Protein AF-A0A8J2LRC0-F1 (afdb_monomer_lite)

pLDDT: mean 95.05, std 3.58, range [81.06, 98.38]

Structure (mmCIF, N/CA/C/O backbone):
data_AF-A0A8J2LRC0-F1
#
_entry.id   AF-A0A8J2LRC0-F1
#
loop_
_atom_site.group_PDB
_atom_site.id
_atom_site.type_symbol
_atom_site.label_atom_id
_atom_site.label_alt_id
_atom_site.label_comp_id
_atom_site.label_asym_id
_atom_site.label_entity_id
_atom_site.label_seq_id
_atom_site.pdbx_PDB_ins_code
_atom_site.Cartn_x
_atom_site.Cartn_y
_atom_site.Cartn_z
_atom_site.occupancy
_atom_site.B_iso_or_equiv
_atom_site.auth_seq_id
_atom_site.auth_comp_id
_atom_site.auth_asym_id
_atom_site.auth_atom_id
_atom_site.pdbx_PDB_model_num
ATOM 1 N N . ASP A 1 1 ? 2.811 10.668 -2.674 1.00 84.06 1 ASP A N 1
ATOM 2 C CA . ASP A 1 1 ? 4.164 10.057 -2.718 1.00 84.06 1 ASP A CA 1
ATOM 3 C C . ASP A 1 1 ? 4.091 8.563 -2.383 1.00 84.06 1 ASP A C 1
ATOM 5 O O . ASP A 1 1 ? 3.612 8.176 -1.329 1.00 84.06 1 ASP A O 1
ATOM 9 N N . LYS A 1 2 ? 4.513 7.668 -3.287 1.00 86.12 2 LYS A N 1
ATOM 10 C CA . LYS A 1 2 ? 4.263 6.221 -3.081 1.00 86.12 2 LYS A CA 1
ATOM 11 C C . LYS A 1 2 ? 4.991 5.638 -1.860 1.00 86.12 2 LYS A C 1
ATOM 13 O O . LYS A 1 2 ? 4.477 4.714 -1.246 1.00 86.12 2 LYS A O 1
ATOM 18 N N . GLY A 1 3 ? 6.147 6.196 -1.488 1.00 92.19 3 GLY A N 1
ATOM 19 C CA . GLY A 1 3 ? 6.910 5.755 -0.314 1.00 92.19 3 GLY A CA 1
ATOM 20 C C . GLY A 1 3 ? 6.198 5.974 1.028 1.00 92.19 3 GLY A C 1
ATOM 21 O O . GLY A 1 3 ? 6.504 5.270 1.980 1.00 92.19 3 GLY A O 1
ATOM 22 N N . ASN A 1 4 ? 5.223 6.888 1.101 1.00 96.62 4 ASN A N 1
ATOM 23 C CA . ASN A 1 4 ? 4.480 7.187 2.331 1.00 96.62 4 ASN A CA 1
ATOM 24 C C . ASN A 1 4 ? 3.073 6.580 2.370 1.00 96.62 4 ASN A C 1
ATOM 26 O O . ASN A 1 4 ? 2.347 6.807 3.333 1.00 96.62 4 ASN A O 1
ATOM 30 N N . TYR A 1 5 ? 2.672 5.781 1.375 1.00 97.44 5 TYR A N 1
ATOM 31 C CA . TYR A 1 5 ? 1.325 5.197 1.343 1.00 97.44 5 TYR A CA 1
ATOM 32 C C . TYR A 1 5 ? 1.004 4.376 2.596 1.00 97.44 5 TYR A C 1
ATOM 34 O O . TYR A 1 5 ? -0.084 4.513 3.147 1.00 97.44 5 TYR A O 1
ATOM 42 N N . ILE A 1 6 ? 1.969 3.595 3.089 1.00 98.00 6 ILE A N 1
ATOM 43 C CA . ILE A 1 6 ? 1.815 2.830 4.335 1.00 98.00 6 ILE A CA 1
ATOM 44 C C . ILE A 1 6 ? 1.607 3.770 5.530 1.00 98.00 6 ILE A C 1
ATOM 46 O O . ILE A 1 6 ? 0.734 3.522 6.355 1.00 98.00 6 ILE A O 1
ATOM 50 N N . ASN A 1 7 ? 2.350 4.878 5.601 1.00 98.19 7 ASN A N 1
ATOM 51 C CA . ASN A 1 7 ? 2.241 5.837 6.701 1.00 98.19 7 ASN A CA 1
ATOM 52 C C . ASN A 1 7 ? 0.867 6.511 6.729 1.00 98.19 7 ASN A C 1
ATOM 54 O O . ASN A 1 7 ? 0.263 6.613 7.791 1.00 98.19 7 ASN A O 1
ATOM 58 N N . TYR A 1 8 ? 0.350 6.932 5.573 1.00 98.00 8 TYR A N 1
ATOM 59 C CA . TYR A 1 8 ? -0.986 7.528 5.493 1.00 98.00 8 TYR A CA 1
ATOM 60 C C . TYR A 1 8 ? -2.081 6.527 5.835 1.00 98.00 8 TYR A C 1
ATOM 62 O O . TYR A 1 8 ? -2.990 6.854 6.592 1.00 98.00 8 TYR A O 1
ATOM 70 N N . TYR A 1 9 ? -1.975 5.310 5.305 1.00 97.81 9 TYR A N 1
ATOM 71 C CA . TYR A 1 9 ? -2.911 4.237 5.604 1.00 97.81 9 TYR A CA 1
ATOM 72 C C . TYR A 1 9 ? -2.941 3.930 7.107 1.00 97.81 9 TYR A C 1
ATOM 74 O O . TYR A 1 9 ? -4.004 3.998 7.715 1.00 97.81 9 TYR A O 1
ATOM 82 N N . ASN A 1 10 ? -1.782 3.699 7.732 1.00 98.00 10 ASN A N 1
ATOM 83 C CA . ASN A 1 10 ? -1.699 3.446 9.172 1.00 98.00 10 ASN A CA 1
ATOM 84 C C . ASN A 1 10 ? -2.223 4.635 9.975 1.00 98.00 10 ASN A C 1
ATOM 86 O O . ASN A 1 10 ? -3.030 4.450 10.873 1.00 98.00 10 ASN A O 1
ATOM 90 N N . PHE A 1 11 ? -1.858 5.865 9.610 1.00 98.38 11 PHE A N 1
ATOM 91 C CA . PHE A 1 11 ? -2.361 7.050 10.298 1.00 98.38 11 PHE A CA 1
ATOM 92 C C . PHE A 1 11 ? -3.896 7.122 10.283 1.00 98.38 11 PHE A C 1
ATOM 94 O O . PHE A 1 11 ? -4.497 7.385 11.321 1.00 98.38 11 PHE A O 1
ATOM 101 N N . ILE A 1 12 ? -4.536 6.845 9.144 1.00 97.69 12 ILE A N 1
ATOM 102 C CA . ILE A 1 12 ? -6.002 6.821 9.036 1.00 97.69 12 ILE A CA 1
ATOM 103 C C . ILE A 1 12 ? -6.598 5.708 9.903 1.00 97.69 12 ILE A C 1
ATOM 105 O O . ILE A 1 12 ? -7.510 5.967 10.689 1.00 97.69 12 ILE A O 1
ATOM 109 N N . MET A 1 13 ? -6.078 4.486 9.773 1.00 96.75 13 MET A N 1
ATOM 110 C CA . MET A 1 13 ? -6.647 3.301 10.418 1.00 96.75 13 MET A CA 1
ATOM 111 C C . MET A 1 13 ? -6.403 3.272 11.933 1.00 96.75 13 MET A C 1
ATOM 113 O O . MET A 1 13 ? -7.276 2.852 12.686 1.00 96.75 13 MET A O 1
ATOM 117 N N . ASP A 1 14 ? -5.241 3.736 12.391 1.00 97.69 14 ASP A N 1
ATOM 118 C CA . ASP A 1 14 ? -4.839 3.706 13.802 1.00 97.69 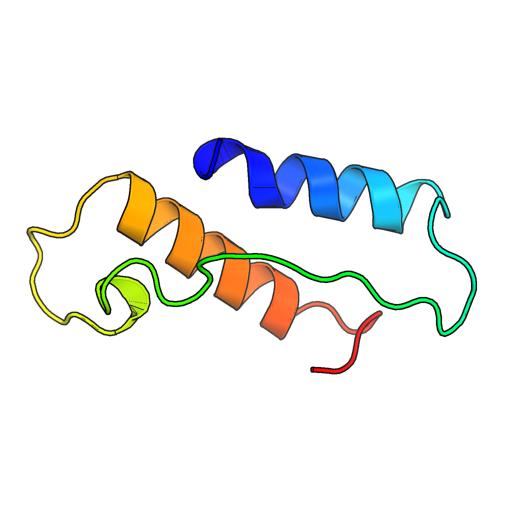14 ASP A CA 1
ATOM 119 C C . ASP A 1 14 ? -5.503 4.826 14.615 1.00 97.69 14 ASP A C 1
ATOM 121 O O . ASP A 1 14 ? -5.695 4.682 15.819 1.00 97.69 14 ASP A O 1
ATOM 125 N N . ASN A 1 15 ? -5.887 5.929 13.963 1.00 97.81 15 ASN A N 1
ATOM 126 C CA . ASN A 1 15 ? -6.541 7.069 14.613 1.00 97.81 15 ASN A CA 1
ATOM 127 C C . ASN A 1 15 ? -8.061 7.105 14.387 1.00 97.81 15 ASN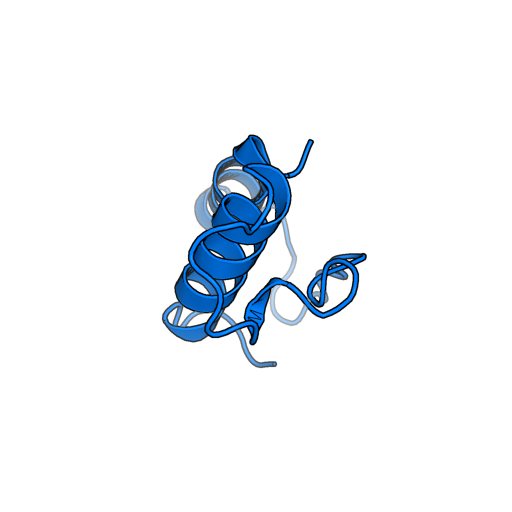 A C 1
ATOM 129 O O . ASN A 1 15 ? -8.701 8.090 14.747 1.00 97.81 15 ASN A O 1
ATOM 133 N N . GLY A 1 16 ? -8.646 6.063 13.783 1.00 95.81 16 GLY A N 1
ATOM 134 C CA . GLY A 1 16 ? -10.093 5.987 13.555 1.00 95.81 16 GLY A CA 1
ATOM 135 C C . GLY A 1 16 ? -10.629 7.116 12.670 1.00 95.81 16 GLY A C 1
ATOM 136 O O . GLY A 1 16 ? -11.730 7.606 12.897 1.00 95.81 16 GLY A O 1
ATOM 137 N N . LEU A 1 17 ? -9.847 7.558 11.678 1.00 97.88 17 LEU A N 1
ATOM 138 C CA . LEU A 1 17 ? -10.220 8.670 10.788 1.00 97.88 17 LEU A CA 1
ATOM 139 C C . LEU A 1 17 ? -11.137 8.240 9.634 1.00 97.88 17 LEU A C 1
ATOM 141 O O . LEU A 1 17 ? -11.503 9.058 8.791 1.00 97.88 17 LEU A O 1
ATOM 145 N N . LEU A 1 18 ? -11.477 6.954 9.577 1.00 96.19 18 LEU A N 1
ATOM 146 C CA . LEU A 1 18 ? -12.429 6.377 8.645 1.00 96.19 18 LEU A CA 1
ATOM 147 C C . LEU A 1 18 ? -13.555 5.736 9.455 1.00 96.19 18 LEU A C 1
ATOM 149 O O . LEU A 1 18 ? -13.296 4.930 10.348 1.00 96.19 18 LEU A O 1
ATOM 153 N N . GLU A 1 19 ? -14.794 6.095 9.126 1.00 95.81 19 GLU A N 1
ATOM 154 C CA . GLU A 1 19 ? -15.986 5.501 9.732 1.00 95.81 19 GLU A CA 1
ATOM 155 C C . GLU A 1 19 ? -16.013 3.980 9.557 1.00 95.81 19 GLU A C 1
ATOM 157 O O . GLU A 1 19 ? -15.471 3.430 8.591 1.00 95.81 19 GLU A O 1
ATOM 162 N N . GLN A 1 20 ? -16.701 3.286 10.462 1.00 91.81 20 GLN A N 1
ATOM 163 C CA . GLN A 1 20 ? -16.894 1.847 10.324 1.00 91.81 20 GLN A CA 1
ATOM 164 C C . GLN A 1 20 ? -17.669 1.551 9.028 1.00 91.81 20 GLN A C 1
ATOM 166 O O . GLN A 1 20 ? -18.777 2.041 8.826 1.00 91.81 20 GLN A O 1
ATOM 171 N N . SER A 1 21 ? -17.099 0.715 8.154 1.00 93.44 21 SER A N 1
ATOM 172 C CA . SER A 1 21 ? -17.580 0.456 6.777 1.00 93.44 21 SER A CA 1
ATOM 173 C C . SER A 1 21 ? -17.358 1.598 5.773 1.00 93.44 21 SER A C 1
ATOM 175 O O . SER A 1 21 ? -17.879 1.553 4.658 1.00 93.44 21 SER A O 1
ATOM 177 N N . GLY A 1 22 ? -16.567 2.610 6.133 1.00 96.25 22 GLY A N 1
ATOM 178 C CA . GLY A 1 22 ? -16.065 3.608 5.196 1.00 96.25 22 GLY A CA 1
ATOM 179 C C . GLY A 1 22 ? -15.163 2.982 4.128 1.00 96.25 22 GLY A C 1
ATOM 180 O O . GLY A 1 22 ? -14.580 1.916 4.316 1.00 96.25 22 GLY A O 1
ATOM 181 N N . THR A 1 23 ? -15.048 3.648 2.980 1.00 96.75 23 THR A N 1
ATOM 182 C CA . THR A 1 23 ? -14.239 3.175 1.846 1.00 96.75 23 THR A CA 1
ATOM 183 C C . THR A 1 23 ? -13.016 4.062 1.653 1.00 96.75 23 THR A C 1
ATOM 185 O O . THR A 1 23 ? -13.143 5.278 1.521 1.00 96.75 23 THR A O 1
ATOM 188 N N . LEU A 1 24 ? -11.834 3.447 1.571 1.00 96.31 24 LEU A N 1
ATOM 189 C CA . LEU A 1 24 ? -10.591 4.115 1.196 1.00 96.31 24 LEU A CA 1
ATOM 190 C C . LEU A 1 24 ? -10.229 3.747 -0.248 1.00 96.31 24 LEU A C 1
ATOM 192 O O . LEU A 1 24 ? -9.983 2.583 -0.553 1.00 96.31 24 LEU A O 1
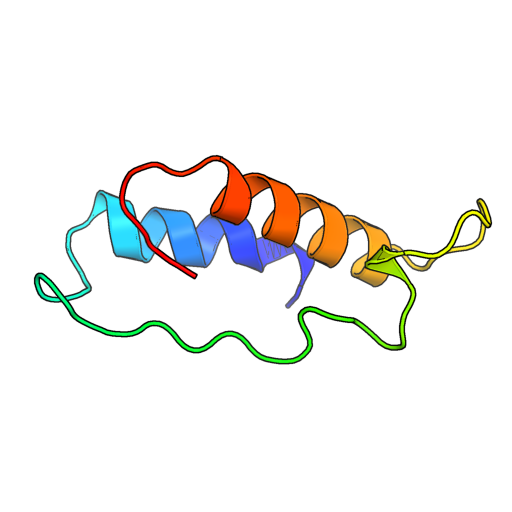ATOM 196 N N . MET A 1 25 ? -10.180 4.735 -1.143 1.00 96.31 25 MET A N 1
ATOM 197 C CA . MET A 1 25 ? -9.801 4.525 -2.544 1.00 96.31 25 MET A CA 1
ATOM 198 C C . MET A 1 25 ? -8.338 4.910 -2.757 1.00 96.31 25 MET A C 1
ATOM 200 O O . MET A 1 25 ? -7.945 6.049 -2.505 1.00 96.31 25 MET A O 1
ATOM 204 N N . ILE A 1 26 ? -7.530 3.966 -3.241 1.00 95.31 26 ILE A N 1
ATOM 205 C CA . ILE A 1 26 ? -6.095 4.171 -3.464 1.00 95.31 26 ILE A CA 1
ATOM 206 C C . ILE A 1 26 ? -5.790 4.066 -4.958 1.00 95.31 26 ILE A C 1
ATOM 208 O O . ILE A 1 26 ? -6.053 3.040 -5.582 1.00 95.31 26 ILE A O 1
ATOM 212 N N . ASP A 1 27 ? -5.188 5.111 -5.527 1.00 95.12 27 ASP A N 1
ATOM 213 C CA . ASP A 1 27 ? -4.879 5.158 -6.956 1.00 95.12 27 ASP A CA 1
ATOM 214 C C . ASP A 1 27 ? -3.485 4.583 -7.310 1.00 95.12 27 ASP A C 1
ATOM 216 O O . ASP A 1 27 ? -2.497 4.656 -6.565 1.00 95.12 27 ASP A O 1
ATOM 220 N N . ASN A 1 28 ? -3.395 4.033 -8.521 1.00 95.8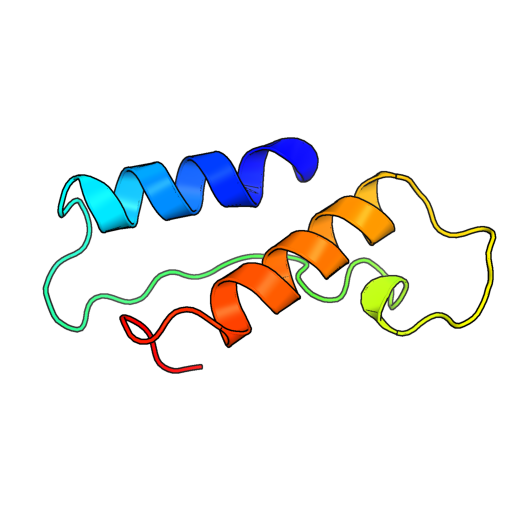8 28 ASN A N 1
ATOM 221 C CA . ASN A 1 28 ? -2.224 3.425 -9.157 1.00 95.88 28 ASN A CA 1
ATOM 222 C C . ASN A 1 28 ? -1.582 2.257 -8.382 1.00 95.88 28 ASN A C 1
ATOM 224 O O . ASN A 1 28 ? -0.360 2.091 -8.427 1.00 95.88 28 ASN A O 1
ATOM 228 N N . THR A 1 29 ? -2.384 1.410 -7.736 1.00 96.00 29 THR A N 1
ATOM 229 C CA . THR A 1 29 ? -1.926 0.190 -7.035 1.00 96.00 29 THR A CA 1
ATOM 230 C C . THR A 1 29 ? -1.275 -0.846 -7.959 1.00 96.00 29 THR A C 1
ATOM 232 O O . THR A 1 29 ? -0.544 -1.708 -7.488 1.00 96.00 29 THR A O 1
ATOM 235 N N . LEU A 1 30 ? -1.447 -0.743 -9.282 1.00 95.75 30 LEU A N 1
ATOM 236 C CA . LEU A 1 30 ? -0.727 -1.573 -10.261 1.00 95.75 30 LEU A CA 1
ATOM 237 C C . LEU A 1 30 ? 0.627 -0.990 -10.695 1.00 95.75 30 LEU A C 1
ATOM 239 O O . LEU A 1 30 ? 1.448 -1.711 -11.259 1.00 95.75 30 LEU A O 1
ATOM 243 N N . TRP A 1 31 ? 0.838 0.315 -10.499 1.00 96.00 31 TRP A N 1
ATOM 244 C CA . TRP A 1 31 ? 2.012 1.092 -10.922 1.00 96.00 31 TRP A CA 1
ATOM 245 C C . TRP A 1 31 ? 2.660 0.635 -12.243 1.00 96.00 31 TRP A C 1
ATOM 247 O O . TRP A 1 31 ? 3.754 0.067 -12.263 1.00 96.00 31 TRP A O 1
ATOM 257 N N . LYS A 1 32 ? 1.976 0.875 -13.371 1.00 94.31 32 LYS A N 1
ATOM 258 C CA . LYS A 1 32 ? 2.434 0.475 -14.721 1.00 94.31 32 LYS A CA 1
ATOM 259 C C . LYS A 1 32 ? 2.786 -1.025 -14.835 1.00 94.31 32 LYS A C 1
ATOM 261 O O . LYS A 1 32 ? 3.680 -1.391 -15.590 1.00 94.31 32 LYS A O 1
ATOM 266 N N . GLY A 1 33 ? 2.134 -1.880 -14.044 1.00 94.19 33 GLY A N 1
ATOM 267 C CA . GLY A 1 33 ? 2.371 -3.327 -13.994 1.00 94.19 33 GLY A CA 1
ATOM 268 C C . GLY A 1 33 ? 3.621 -3.755 -13.215 1.00 94.19 33 GLY A C 1
ATOM 269 O O . GLY A 1 33 ? 3.875 -4.950 -13.087 1.00 94.19 33 GLY A O 1
ATOM 270 N N . GLN A 1 34 ? 4.401 -2.822 -12.656 1.00 95.06 34 GLN A N 1
ATOM 271 C CA . GLN A 1 34 ? 5.684 -3.151 -12.019 1.00 95.06 34 GLN A CA 1
ATOM 272 C C . GLN A 1 34 ? 5.542 -4.007 -10.757 1.00 95.06 34 GLN A C 1
ATOM 274 O O . GLN A 1 34 ? 6.486 -4.699 -10.391 1.00 95.06 34 GLN A O 1
ATOM 279 N N . VAL A 1 35 ? 4.374 -4.000 -10.111 1.00 94.31 35 VAL A N 1
ATOM 280 C CA . VAL A 1 35 ? 4.105 -4.790 -8.896 1.00 94.31 35 VAL A CA 1
ATOM 281 C C . VAL A 1 35 ? 4.220 -6.300 -9.148 1.00 94.31 35 VAL A C 1
ATOM 283 O O . VAL A 1 35 ? 4.673 -7.039 -8.272 1.00 94.31 35 VAL A O 1
ATOM 286 N N . TYR A 1 36 ? 3.882 -6.740 -10.361 1.00 92.12 36 TYR A N 1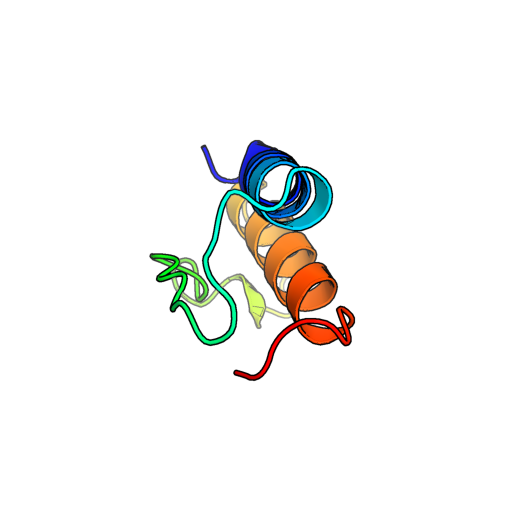
ATOM 287 C CA . TYR A 1 36 ? 3.938 -8.142 -10.788 1.00 92.12 36 TYR A CA 1
ATOM 288 C C . TYR A 1 36 ? 5.156 -8.465 -11.655 1.00 92.12 36 TYR A C 1
ATOM 290 O O . TYR A 1 36 ? 5.315 -9.600 -12.098 1.00 92.12 36 TYR A O 1
ATOM 298 N N . SER A 1 37 ? 6.022 -7.484 -11.912 1.00 92.12 37 SER A N 1
ATOM 299 C CA . SER A 1 37 ? 7.228 -7.716 -12.695 1.00 92.12 37 SER A CA 1
ATOM 300 C C . SER A 1 37 ? 8.185 -8.633 -11.934 1.00 92.12 37 SER A C 1
ATOM 302 O O . SER A 1 37 ? 8.471 -8.412 -10.756 1.00 92.12 37 SER A O 1
ATOM 304 N N . THR A 1 38 ? 8.705 -9.644 -12.626 1.00 89.56 38 THR A N 1
ATOM 305 C CA . THR A 1 38 ? 9.788 -10.516 -12.146 1.00 89.56 38 THR A CA 1
ATOM 306 C C . THR A 1 38 ? 11.173 -9.948 -12.456 1.00 89.56 38 THR A C 1
ATOM 308 O O . THR A 1 38 ? 12.177 -10.563 -12.119 1.00 89.56 38 THR A O 1
ATOM 311 N N . SER A 1 39 ? 11.243 -8.787 -13.117 1.00 89.44 39 SER A N 1
ATOM 312 C CA . SER A 1 39 ? 12.504 -8.110 -13.406 1.00 89.44 39 SER A CA 1
ATOM 313 C C . SER A 1 39 ? 13.055 -7.426 -12.157 1.00 89.44 39 SER A C 1
ATOM 315 O O . SER A 1 39 ? 12.336 -6.694 -11.477 1.00 89.44 39 SER A O 1
ATOM 317 N N . ASP A 1 40 ? 14.362 -7.551 -11.933 1.00 81.06 40 ASP A N 1
ATOM 318 C CA . ASP A 1 40 ? 15.063 -6.829 -10.864 1.00 81.06 40 ASP A CA 1
ATOM 319 C C . ASP A 1 40 ? 15.119 -5.303 -11.096 1.00 81.06 40 ASP A C 1
ATOM 321 O O . ASP A 1 40 ? 15.361 -4.528 -10.167 1.00 81.06 40 ASP A O 1
ATOM 325 N N . ASN A 1 41 ? 14.813 -4.849 -12.318 1.00 86.56 41 ASN A N 1
ATOM 326 C CA . ASN A 1 41 ? 14.901 -3.452 -12.754 1.00 86.56 41 ASN A CA 1
ATOM 327 C C . ASN A 1 41 ? 13.606 -2.643 -12.542 1.00 86.56 41 ASN A C 1
ATOM 329 O O . ASN A 1 41 ? 13.310 -1.717 -13.301 1.00 86.56 41 ASN A O 1
ATOM 333 N N . ILE A 1 42 ? 12.804 -2.961 -11.522 1.00 92.94 42 ILE A N 1
ATOM 334 C CA . ILE A 1 42 ? 11.639 -2.132 -11.175 1.00 92.94 42 ILE A CA 1
ATOM 335 C C . ILE A 1 42 ? 12.050 -0.834 -10.475 1.00 92.94 42 ILE A C 1
ATOM 337 O O . ILE A 1 42 ? 13.005 -0.785 -9.695 1.00 92.94 42 ILE A O 1
ATOM 341 N N . SER A 1 43 ? 11.282 0.229 -10.721 1.00 95.25 43 SER A N 1
ATOM 342 C CA . SER A 1 43 ? 11.525 1.525 -10.086 1.00 95.25 43 SER A CA 1
ATOM 343 C C . SER A 1 43 ? 11.337 1.443 -8.562 1.00 95.25 43 SER A C 1
ATOM 345 O O . SER A 1 43 ? 10.555 0.611 -8.087 1.00 95.25 43 SER A O 1
ATOM 347 N N . PRO A 1 44 ? 11.961 2.344 -7.777 1.00 94.56 44 PRO A N 1
ATOM 348 C CA . PRO A 1 44 ? 11.687 2.451 -6.343 1.00 94.56 44 PRO A CA 1
ATOM 349 C C . PRO A 1 44 ? 10.190 2.594 -6.036 1.00 94.56 44 PRO A C 1
ATOM 351 O O . PRO A 1 44 ? 9.681 1.961 -5.120 1.00 94.56 44 PRO A O 1
ATOM 354 N N . TYR A 1 45 ? 9.452 3.337 -6.867 1.00 94.81 45 TYR A N 1
ATOM 355 C CA . TYR A 1 45 ? 8.001 3.473 -6.737 1.00 94.81 45 TYR A CA 1
ATOM 356 C C . TYR A 1 45 ? 7.257 2.146 -6.925 1.00 94.81 45 TYR A C 1
ATOM 358 O O . TYR A 1 45 ? 6.323 1.875 -6.179 1.00 94.81 45 TYR A O 1
ATOM 366 N N . GLY A 1 46 ? 7.690 1.297 -7.861 1.00 95.62 46 GLY A N 1
ATOM 367 C CA . GLY A 1 46 ? 7.138 -0.051 -8.023 1.00 95.62 46 GLY A CA 1
ATOM 368 C C . GLY A 1 46 ? 7.352 -0.912 -6.778 1.00 95.62 46 GLY A C 1
ATOM 369 O O . GLY A 1 46 ? 6.426 -1.595 -6.345 1.00 95.62 46 GLY A O 1
ATOM 370 N N . LYS A 1 47 ? 8.532 -0.811 -6.149 1.00 95.00 47 LYS A N 1
ATOM 371 C CA . LYS A 1 47 ? 8.831 -1.487 -4.874 1.00 95.00 47 LYS A CA 1
ATOM 372 C C . LYS A 1 47 ? 7.930 -0.983 -3.745 1.00 95.00 47 LYS A C 1
ATOM 374 O O . LYS A 1 47 ? 7.339 -1.801 -3.049 1.00 95.00 47 LYS A O 1
ATOM 379 N N . PHE A 1 48 ? 7.765 0.334 -3.612 1.00 96.69 48 PHE A N 1
ATOM 380 C CA . PHE A 1 48 ? 6.900 0.924 -2.586 1.00 96.69 48 PHE A CA 1
ATOM 381 C C . PHE A 1 48 ? 5.431 0.537 -2.760 1.00 96.69 48 PHE A C 1
ATOM 383 O O . PHE A 1 48 ? 4.780 0.171 -1.789 1.00 96.69 48 PHE A O 1
ATOM 390 N N . VAL A 1 49 ? 4.911 0.556 -3.991 1.00 97.31 49 VAL A N 1
ATOM 391 C CA . VAL A 1 49 ? 3.524 0.144 -4.255 1.00 97.31 49 VAL A CA 1
ATOM 392 C C . VAL A 1 49 ? 3.336 -1.351 -3.998 1.00 97.31 49 VAL A C 1
ATOM 394 O O . VAL A 1 49 ? 2.332 -1.738 -3.412 1.00 97.31 49 VAL A O 1
ATOM 397 N N . LYS A 1 50 ? 4.314 -2.196 -4.351 1.00 96.38 50 LYS A N 1
ATOM 398 C CA . LYS A 1 50 ? 4.271 -3.626 -4.015 1.00 96.38 50 LYS A CA 1
ATOM 399 C C . LYS A 1 50 ? 4.223 -3.850 -2.504 1.00 96.38 50 LYS A C 1
ATOM 401 O O . LYS A 1 50 ? 3.365 -4.585 -2.035 1.00 96.38 50 LYS A O 1
ATOM 406 N N . GLN A 1 51 ? 5.100 -3.190 -1.748 1.00 97.00 51 GLN A N 1
ATOM 407 C CA . GLN A 1 51 ? 5.103 -3.257 -0.282 1.00 97.00 51 GLN A CA 1
ATOM 408 C C . GLN A 1 51 ? 3.779 -2.776 0.313 1.00 97.00 51 GLN A C 1
ATOM 410 O O . GLN A 1 51 ? 3.245 -3.415 1.212 1.00 97.00 51 GLN A O 1
ATOM 415 N N . PHE A 1 52 ? 3.231 -1.685 -0.218 1.00 98.00 52 PHE A N 1
ATOM 416 C CA . PHE A 1 52 ? 1.939 -1.167 0.205 1.00 98.00 52 PHE A CA 1
ATOM 417 C C . PHE A 1 52 ? 0.797 -2.164 -0.042 1.00 98.00 52 PHE A C 1
ATOM 419 O O . PHE A 1 52 ? 0.018 -2.425 0.869 1.00 98.00 52 PHE A O 1
ATOM 426 N N . ASN A 1 53 ? 0.713 -2.758 -1.236 1.00 97.56 53 ASN A N 1
ATOM 427 C CA . ASN A 1 53 ? -0.331 -3.737 -1.546 1.00 97.56 53 ASN A CA 1
ATOM 428 C C . ASN A 1 53 ? -0.237 -4.968 -0.631 1.00 97.56 53 ASN A C 1
ATOM 430 O O . ASN A 1 53 ? -1.259 -5.459 -0.165 1.00 97.56 53 ASN A O 1
ATOM 434 N N . GLU A 1 54 ? 0.977 -5.452 -0.344 1.00 97.62 54 GLU A N 1
ATOM 435 C CA . GLU A 1 54 ? 1.182 -6.562 0.594 1.00 97.62 54 GLU A CA 1
ATOM 436 C C . GLU A 1 54 ? 0.777 -6.196 2.026 1.00 97.62 54 GLU A C 1
ATOM 438 O O . GLU A 1 54 ? 0.144 -7.005 2.701 1.00 97.62 54 GLU A O 1
ATOM 443 N N . HIS A 1 55 ? 1.089 -4.974 2.467 1.00 97.81 55 HIS A N 1
ATOM 444 C CA . HIS A 1 55 ? 0.696 -4.454 3.780 1.00 97.81 55 HI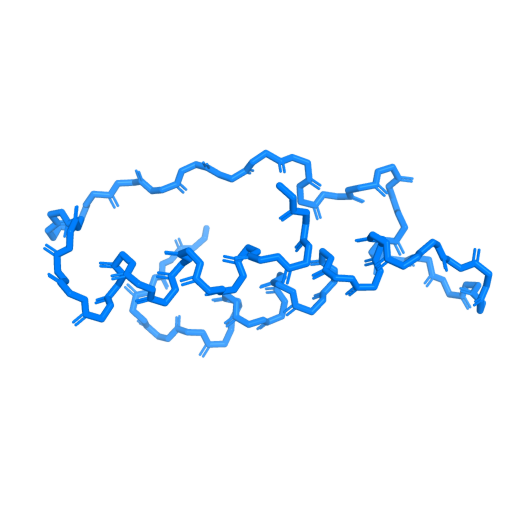S A CA 1
ATOM 445 C C . HIS A 1 55 ? -0.826 -4.432 3.944 1.00 97.81 55 HIS A C 1
ATOM 447 O O . HIS A 1 55 ? -1.348 -4.999 4.898 1.00 97.81 55 HIS A O 1
ATOM 453 N N . VAL A 1 56 ? -1.547 -3.854 2.978 1.00 97.62 56 VAL A N 1
ATOM 454 C CA . VAL A 1 56 ? -3.021 -3.807 2.990 1.00 97.62 56 VAL A CA 1
ATOM 455 C C . VAL A 1 56 ? -3.621 -5.212 2.901 1.00 97.62 56 VAL A C 1
ATOM 457 O O . VAL A 1 56 ? -4.574 -5.518 3.608 1.00 97.62 56 VAL A O 1
ATOM 460 N N . ARG A 1 57 ? -3.039 -6.106 2.090 1.00 97.56 57 ARG A N 1
ATOM 461 C CA . ARG A 1 57 ? -3.508 -7.495 1.944 1.00 97.56 57 ARG A CA 1
ATOM 462 C C . ARG A 1 57 ? -3.441 -8.301 3.241 1.00 97.56 57 ARG A C 1
ATOM 464 O O . ARG A 1 57 ? -4.207 -9.247 3.398 1.00 97.56 57 ARG A O 1
ATOM 471 N N . GLN A 1 58 ? -2.512 -7.968 4.130 1.00 97.81 58 GLN A N 1
ATOM 472 C CA . GLN A 1 58 ? -2.318 -8.649 5.410 1.00 97.81 58 GLN A CA 1
ATOM 473 C C . GLN A 1 58 ? -3.085 -7.993 6.565 1.00 97.81 58 GLN A C 1
ATOM 475 O O . GLN A 1 58 ? -3.101 -8.553 7.660 1.00 97.81 58 GLN A O 1
ATOM 480 N N . ASP A 1 59 ? -3.715 -6.836 6.347 1.00 97.56 59 ASP A N 1
ATOM 481 C CA . ASP A 1 59 ? -4.426 -6.112 7.394 1.00 97.56 59 ASP A CA 1
ATOM 482 C C . ASP A 1 59 ? -5.857 -6.659 7.575 1.00 97.56 59 ASP A C 1
ATOM 484 O O . ASP A 1 59 ? -6.691 -6.511 6.680 1.00 97.56 59 ASP A O 1
ATOM 488 N N . PRO A 1 60 ? -6.191 -7.264 8.731 1.00 97.06 60 PRO A N 1
ATOM 489 C CA . PRO A 1 60 ? -7.510 -7.849 8.966 1.00 97.06 60 PRO A CA 1
ATOM 490 C C . PRO A 1 60 ? -8.626 -6.808 9.149 1.00 97.06 60 PRO A C 1
ATOM 492 O O . PRO A 1 60 ? -9.794 -7.182 9.236 1.00 97.06 60 PRO A O 1
ATOM 495 N N . ARG A 1 61 ? -8.298 -5.512 9.252 1.00 96.38 61 ARG A N 1
ATOM 496 C CA . ARG A 1 61 ? -9.281 -4.432 9.440 1.00 96.38 61 ARG A CA 1
ATOM 497 C C . ARG A 1 61 ? -10.044 -4.087 8.161 1.00 96.38 61 ARG A C 1
ATOM 499 O O . ARG A 1 61 ? -11.031 -3.359 8.240 1.00 96.38 61 ARG A O 1
ATOM 506 N N . VAL A 1 62 ? -9.589 -4.562 7.001 1.00 96.44 62 VAL A N 1
ATOM 507 C CA . VAL A 1 62 ? -10.130 -4.183 5.689 1.00 96.44 62 VAL A CA 1
ATOM 508 C C . VAL A 1 62 ? -10.537 -5.394 4.856 1.00 96.44 62 VAL A C 1
ATOM 510 O O . VAL A 1 62 ? -10.049 -6.505 5.043 1.00 96.44 62 VAL A O 1
ATOM 513 N N . ASN A 1 63 ? -11.429 -5.148 3.900 1.00 94.62 63 ASN A N 1
ATOM 514 C CA . ASN A 1 63 ? -11.765 -6.067 2.818 1.00 94.62 63 ASN A CA 1
ATOM 515 C C . ASN A 1 63 ? -11.469 -5.378 1.475 1.00 94.62 63 ASN A C 1
ATOM 517 O O . ASN A 1 63 ? -11.593 -4.154 1.389 1.00 94.62 63 ASN A O 1
ATOM 521 N N . GLN A 1 64 ? -11.063 -6.151 0.464 1.00 87.25 64 GLN A N 1
ATOM 522 C CA . GLN A 1 64 ? -10.654 -5.664 -0.863 1.00 87.25 64 GLN A CA 1
ATOM 523 C C . GLN A 1 64 ? -11.666 -6.042 -1.940 1.00 87.25 64 GLN A C 1
ATOM 525 O O . GLN A 1 64 ? -12.154 -7.194 -1.905 1.00 87.25 64 GLN A O 1
#

Radius of gyration: 12.68 Å; chains: 1; bounding box: 33×21×29 Å

Organism: NCBI:txid39272

Secondary structure (DSSP, 8-state):
-GGGHHHHHHHHHHTT-S-TT-----TTTTGGGGGG---TT--HHHHHHHHHHHHHHH-TT---

InterPro domains:
  IPR002935 Class I-like SAM-dependent O-methyltransferase [PF01596] (1-63)
  IPR002935 Class I-like SAM-dependent O-methyltransferase [PS51682] (1-64)

Sequence (64 aa):
DKGNYINYYNFIMDNGLLEQSGTLMIDNTLWKGQVYSTSDNISPYGKFVKQFNEHVRQDPRVNQ

Foldseek 3Di:
DLQCLVVVVCVCVVVVVADQVGDDDDPPLCVVVLLVDPDPPGDPSSVSSVVNVVVVVPDPSDDD